Protein AF-A0A3L6SZS3-F1 (afdb_monomer_lite)

Sequence (72 aa):
MLWTEGRDHDGGFREVRVLRDTSKTLNTLNGHLYDGTVIGIYSSEPWAENAVWRMAPVEYMQTPAGDNDGIV

Secondary structure (DSSP, 8-state):
--EEE----GGG-EEEEETTEEEEEEEEGGG--STTPPEEEEE--TT-GGGEE---------PPPP------

Foldseek 3Di:
DDWDWADADPPRKTFTADPVDRQKTFFQPPLDDDPPTDIDIDGDDGPRPRGIDHDDDCPPPPPPPPPPDDDD

Structure (mmCIF, N/CA/C/O backbone):
data_AF-A0A3L6SZS3-F1
#
_entry.id   AF-A0A3L6SZS3-F1
#
loop_
_atom_site.group_PDB
_atom_site.id
_atom_site.type_symbol
_atom_site.label_atom_id
_atom_site.label_alt_id
_atom_site.label_comp_id
_atom_site.label_asym_id
_atom_site.label_entity_id
_atom_site.label_seq_id
_atom_site.pdbx_PDB_ins_code
_atom_site.Cartn_x
_atom_site.Cartn_y
_atom_site.Cartn_z
_atom_site.occupancy
_atom_site.B_iso_or_equiv
_atom_site.auth_seq_id
_atom_site.auth_comp_id
_atom_site.auth_asym_id
_atom_site.auth_atom_id
_atom_site.pdbx_PDB_model_num
ATOM 1 N N . MET A 1 1 ? -3.303 -10.984 11.143 1.00 76.56 1 MET A N 1
ATOM 2 C CA . MET A 1 1 ? -3.695 -9.596 10.816 1.00 76.56 1 MET A CA 1
ATOM 3 C C . MET A 1 1 ? -4.530 -9.657 9.557 1.00 76.56 1 MET A C 1
AT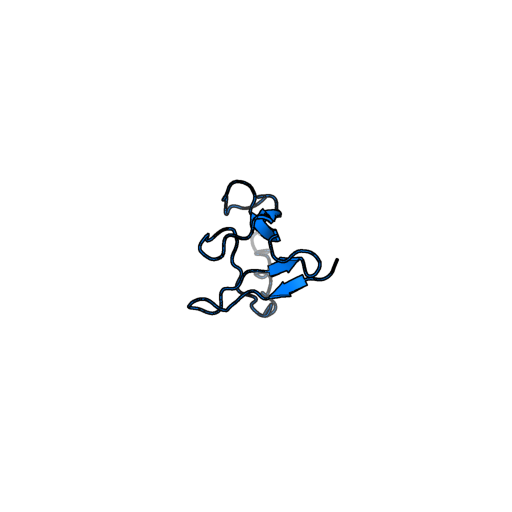OM 5 O O . MET A 1 1 ? -4.093 -10.311 8.621 1.00 76.56 1 MET A O 1
ATOM 9 N N . LEU A 1 2 ? -5.736 -9.092 9.576 1.00 96.25 2 LEU A N 1
ATOM 10 C CA . LEU A 1 2 ? -6.618 -9.075 8.409 1.00 96.25 2 LEU A CA 1
ATOM 11 C C . LEU A 1 2 ? -6.487 -7.736 7.688 1.00 96.25 2 LEU A C 1
ATOM 13 O O . LEU A 1 2 ? -6.273 -6.705 8.333 1.00 96.25 2 LEU A O 1
ATOM 17 N N . TRP A 1 3 ? -6.637 -7.777 6.371 1.00 96.94 3 TRP A N 1
ATOM 18 C CA . TRP A 1 3 ? -6.524 -6.630 5.483 1.00 96.94 3 TRP A CA 1
ATOM 19 C C . TRP A 1 3 ? -7.807 -6.482 4.674 1.00 96.94 3 TRP A C 1
ATOM 21 O O . TRP A 1 3 ? -8.526 -7.456 4.461 1.00 96.94 3 TRP A O 1
ATOM 31 N N . THR A 1 4 ? -8.087 -5.262 4.245 1.00 96.38 4 THR A N 1
ATOM 32 C CA . THR A 1 4 ? -9.165 -4.936 3.316 1.00 96.38 4 THR A CA 1
ATOM 33 C C . THR A 1 4 ? -8.637 -4.001 2.248 1.00 96.38 4 THR A C 1
ATOM 35 O O . THR A 1 4 ? -7.653 -3.290 2.450 1.00 96.38 4 THR A O 1
ATOM 38 N N . GLU A 1 5 ? -9.313 -3.976 1.117 1.00 95.81 5 GLU A N 1
ATOM 39 C CA . GLU A 1 5 ? -8.989 -3.066 0.031 1.00 95.81 5 GLU A CA 1
ATOM 40 C C . GLU A 1 5 ? -9.613 -1.687 0.273 1.00 95.81 5 GLU A C 1
ATOM 42 O O . GLU A 1 5 ? -10.717 -1.566 0.817 1.00 95.81 5 GLU A O 1
ATOM 47 N N . GLY A 1 6 ? -8.869 -0.641 -0.088 1.00 93.25 6 GLY A N 1
ATOM 48 C CA . GLY A 1 6 ? -9.384 0.718 -0.218 1.00 93.25 6 GLY A CA 1
ATOM 49 C C . GLY A 1 6 ? -10.247 0.889 -1.472 1.00 93.25 6 GLY A C 1
ATOM 50 O O . GLY A 1 6 ? -10.483 -0.053 -2.224 1.00 93.25 6 GLY A O 1
A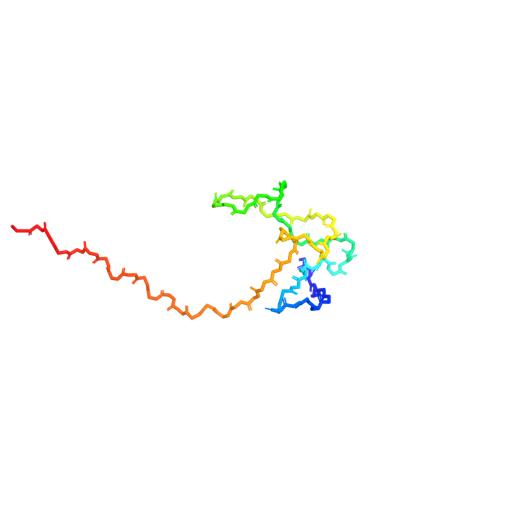TOM 51 N N . ARG A 1 7 ? -10.718 2.118 -1.711 1.00 91.12 7 ARG A N 1
ATOM 52 C CA . ARG A 1 7 ? -11.391 2.459 -2.972 1.00 91.12 7 ARG A CA 1
ATOM 53 C C . ARG A 1 7 ? -10.392 2.330 -4.129 1.00 91.12 7 ARG A C 1
ATOM 55 O O . ARG A 1 7 ? -9.236 2.717 -3.978 1.00 91.12 7 ARG A O 1
ATOM 62 N N . ASP A 1 8 ? -10.865 1.839 -5.270 1.00 89.44 8 ASP A N 1
ATOM 63 C CA . ASP A 1 8 ? -10.084 1.827 -6.505 1.00 89.44 8 ASP A CA 1
ATOM 64 C C . ASP A 1 8 ? -9.779 3.250 -6.994 1.00 89.44 8 ASP A C 1
ATOM 66 O O . ASP A 1 8 ? -10.658 4.116 -7.060 1.00 89.44 8 ASP A O 1
ATOM 70 N N . HIS A 1 9 ? -8.522 3.453 -7.369 1.00 84.56 9 HIS A N 1
ATOM 71 C CA . HIS A 1 9 ? -8.028 4.590 -8.130 1.00 84.56 9 HIS A CA 1
ATOM 72 C C . HIS A 1 9 ? -7.768 4.172 -9.586 1.00 84.56 9 HIS A C 1
ATOM 74 O O . HIS A 1 9 ? -7.833 2.989 -9.944 1.00 84.56 9 HIS A O 1
ATOM 80 N N . ASP A 1 10 ? -7.461 5.152 -10.436 1.00 84.38 10 ASP A N 1
ATOM 81 C CA . ASP A 1 10 ? -7.152 4.920 -11.846 1.00 84.38 10 ASP A CA 1
ATOM 82 C C . ASP A 1 10 ? -6.061 3.851 -12.019 1.00 84.38 10 ASP A C 1
ATOM 84 O O . ASP A 1 10 ? -5.085 3.785 -11.271 1.00 84.38 10 ASP A O 1
ATOM 88 N N . GLY A 1 11 ? -6.238 2.970 -13.006 1.00 86.31 11 GLY A N 1
ATOM 89 C CA . GLY A 1 11 ? -5.267 1.911 -13.306 1.00 86.31 11 GLY A CA 1
ATOM 90 C C . GLY A 1 11 ? -5.265 0.719 -12.339 1.00 86.31 11 GLY A C 1
ATOM 91 O O . GLY A 1 11 ? -4.371 -0.125 -12.436 1.00 86.31 11 GLY A O 1
ATOM 92 N N . GLY A 1 12 ? -6.255 0.617 -11.441 1.00 90.81 12 GLY A N 1
ATOM 93 C CA . GLY A 1 12 ? -6.444 -0.529 -10.541 1.00 90.81 12 GLY A CA 1
ATOM 94 C C . GLY A 1 12 ? -5.621 -0.472 -9.251 1.00 90.81 12 GLY A C 1
ATOM 95 O O . GLY A 1 12 ? -5.527 -1.478 -8.542 1.00 90.81 12 GLY A O 1
ATOM 96 N N . PHE A 1 13 ? -5.026 0.685 -8.956 1.00 94.19 13 PHE A N 1
ATOM 97 C CA . PHE A 1 13 ? -4.319 0.943 -7.708 1.00 94.19 13 PHE A CA 1
ATOM 98 C C . PHE A 1 13 ? -5.303 1.143 -6.556 1.00 94.19 13 PHE A C 1
ATOM 100 O O . PHE A 1 13 ? -6.299 1.849 -6.690 1.00 94.19 13 PHE A O 1
ATOM 107 N N . ARG A 1 14 ? -5.006 0.534 -5.409 1.00 96.38 14 ARG A N 1
ATOM 108 C CA . ARG A 1 14 ? -5.812 0.645 -4.189 1.00 96.38 14 ARG A CA 1
ATOM 109 C C . ARG A 1 14 ? -4.920 0.603 -2.957 1.00 96.38 14 ARG A C 1
ATOM 111 O O . ARG A 1 14 ? -3.863 -0.025 -2.966 1.00 96.38 14 ARG A O 1
ATOM 118 N N . GLU A 1 15 ? -5.345 1.235 -1.873 1.00 97.12 15 GLU A N 1
ATOM 119 C CA . GLU A 1 15 ? -4.715 1.000 -0.572 1.00 97.12 15 GLU A CA 1
ATOM 120 C C . GLU A 1 15 ? -4.982 -0.433 -0.084 1.00 97.12 15 GLU A C 1
ATOM 122 O O . GLU A 1 15 ? -6.044 -1.004 -0.345 1.00 97.12 15 GLU A O 1
ATOM 127 N N . VAL A 1 16 ? -4.050 -0.985 0.698 1.00 97.50 16 VAL A N 1
ATOM 128 C CA . VAL A 1 16 ? -4.237 -2.243 1.438 1.00 97.50 16 VAL A CA 1
AT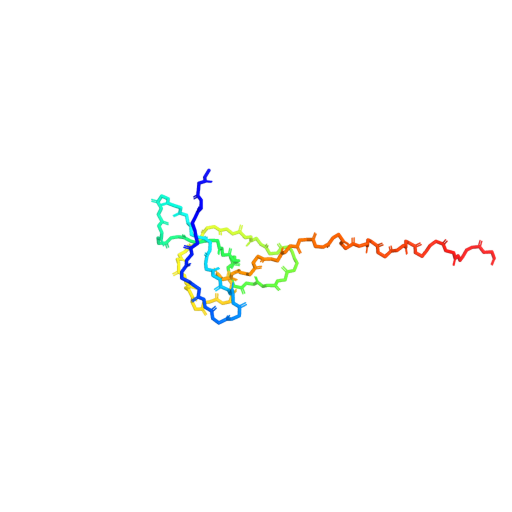OM 129 C C . VAL A 1 16 ? -4.336 -1.894 2.920 1.00 97.50 16 VAL A C 1
ATOM 131 O O . VAL A 1 16 ? -3.333 -1.722 3.613 1.00 97.50 16 VAL A O 1
ATOM 134 N N . ARG A 1 17 ? -5.565 -1.732 3.410 1.00 97.75 17 ARG A N 1
ATOM 135 C CA . ARG A 1 17 ? -5.868 -1.191 4.738 1.00 97.75 17 ARG A CA 1
ATOM 136 C C . ARG A 1 17 ? -5.941 -2.274 5.800 1.00 97.75 17 ARG A C 1
ATOM 138 O O . ARG A 1 17 ? -6.384 -3.394 5.548 1.00 97.75 17 ARG A O 1
ATOM 145 N N . VAL A 1 18 ? -5.553 -1.932 7.022 1.00 97.81 18 VAL A N 1
ATOM 146 C CA . VAL A 1 18 ? -5.688 -2.829 8.173 1.00 97.81 18 VAL A CA 1
ATOM 147 C C . VAL A 1 18 ? -7.173 -2.950 8.528 1.00 97.81 18 VAL A C 1
ATOM 149 O O . VAL A 1 18 ? -7.818 -1.959 8.846 1.00 97.81 18 VAL A O 1
ATOM 152 N N . LEU A 1 19 ? -7.737 -4.164 8.527 1.00 97.38 19 LEU A N 1
ATOM 153 C CA . LEU A 1 19 ? -9.188 -4.349 8.706 1.00 97.38 19 LEU A CA 1
ATOM 154 C C . LEU A 1 19 ? -9.694 -3.829 10.062 1.00 97.38 19 LEU A C 1
ATOM 156 O O . LEU A 1 19 ? -10.786 -3.279 10.154 1.00 97.38 19 LEU A O 1
ATOM 160 N N . ARG A 1 20 ? -8.890 -3.993 11.120 1.00 96.56 20 ARG A N 1
ATOM 161 C CA . ARG A 1 20 ? -9.233 -3.517 12.472 1.00 96.56 20 ARG A CA 1
ATOM 162 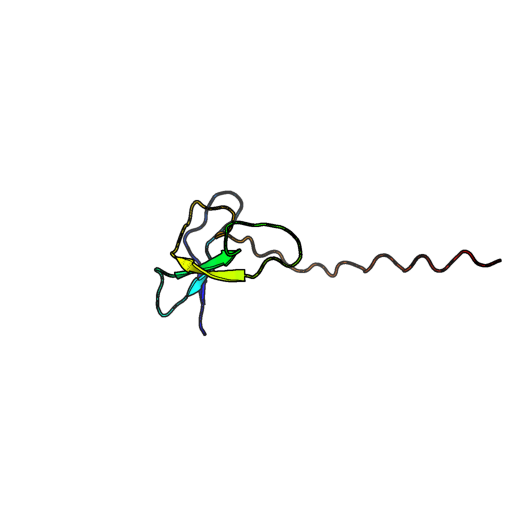C C . ARG A 1 20 ? -9.116 -1.997 12.650 1.00 96.56 20 ARG A C 1
ATOM 164 O O . ARG A 1 20 ? -9.583 -1.490 13.661 1.00 96.56 20 ARG A O 1
ATOM 171 N N . ASP A 1 21 ? -8.445 -1.306 11.730 1.00 97.38 21 ASP A N 1
ATOM 172 C CA . ASP A 1 21 ? -8.237 0.143 11.760 1.00 97.38 21 ASP A CA 1
ATOM 173 C C . ASP A 1 21 ? -7.955 0.649 10.340 1.00 97.38 21 ASP A C 1
ATOM 175 O O . ASP A 1 21 ? -6.814 0.678 9.873 1.00 97.38 21 ASP A O 1
ATOM 179 N N . THR A 1 22 ? -9.013 1.069 9.649 1.00 96.94 22 THR A N 1
ATOM 180 C CA . THR A 1 22 ? -8.923 1.538 8.262 1.00 96.94 22 THR A CA 1
ATOM 181 C C . THR A 1 22 ? -8.285 2.920 8.123 1.00 96.94 22 THR A C 1
ATOM 183 O O . THR A 1 22 ? -8.149 3.397 7.000 1.00 96.94 22 THR A O 1
ATOM 186 N N . SER A 1 23 ? -7.887 3.571 9.225 1.00 97.12 23 SER A N 1
ATOM 187 C CA . SER A 1 23 ? -7.023 4.758 9.174 1.00 97.12 23 SER A CA 1
ATOM 188 C C . SER A 1 23 ? -5.559 4.400 8.905 1.00 97.12 23 SER A C 1
ATOM 190 O O . SER A 1 23 ? -4.726 5.295 8.751 1.00 97.12 23 SER A O 1
ATOM 192 N N . LYS A 1 24 ? -5.240 3.099 8.846 1.00 97.88 24 LYS A N 1
ATOM 193 C CA . LYS A 1 24 ? -3.903 2.565 8.615 1.00 97.88 24 LYS A CA 1
ATOM 194 C C . LYS A 1 24 ? -3.834 1.695 7.359 1.00 97.88 24 LYS A C 1
ATOM 196 O O . LYS A 1 24 ? -4.733 0.894 7.099 1.00 97.88 24 LYS A O 1
ATOM 201 N N . THR A 1 25 ? -2.744 1.821 6.607 1.00 97.56 25 THR A N 1
ATOM 202 C CA . THR A 1 25 ? -2.515 1.141 5.322 1.00 97.56 25 THR A CA 1
ATOM 203 C C . THR A 1 25 ? -1.097 0.584 5.209 1.00 97.56 25 THR A C 1
ATOM 205 O O . THR A 1 25 ? -0.198 1.004 5.942 1.00 97.56 25 THR A O 1
ATOM 208 N N . LEU A 1 26 ? -0.907 -0.362 4.292 1.00 97.12 26 LEU A N 1
ATOM 209 C CA . LEU A 1 26 ? 0.398 -0.801 3.815 1.00 97.12 26 LEU A CA 1
ATOM 210 C C . LEU A 1 26 ? 1.084 0.349 3.065 1.00 97.12 26 LEU A C 1
ATOM 212 O O . LEU A 1 26 ? 0.514 0.897 2.122 1.00 97.12 26 LEU A O 1
ATOM 216 N N . ASN A 1 27 ? 2.292 0.712 3.481 1.00 96.56 27 ASN A N 1
ATOM 217 C CA . ASN A 1 27 ? 2.982 1.906 3.000 1.00 96.56 27 ASN A CA 1
ATOM 218 C C . ASN A 1 27 ? 4.501 1.671 2.938 1.00 96.56 27 ASN A C 1
ATOM 220 O O . ASN A 1 27 ? 5.048 1.002 3.823 1.00 96.56 27 ASN A O 1
ATOM 224 N N . THR A 1 28 ? 5.192 2.214 1.932 1.00 95.81 28 THR A N 1
ATOM 225 C CA . THR A 1 28 ? 6.661 2.279 1.948 1.00 95.81 28 THR A CA 1
ATOM 226 C C . THR A 1 28 ? 7.122 3.427 2.841 1.00 95.81 28 THR A C 1
ATOM 228 O O . THR A 1 28 ? 6.900 4.609 2.568 1.00 95.81 28 THR A O 1
ATOM 231 N N . LEU A 1 29 ? 7.746 3.080 3.969 1.00 87.44 29 LEU A N 1
ATOM 232 C CA . LEU A 1 29 ? 8.081 4.067 4.992 1.00 87.44 29 LEU A CA 1
ATOM 233 C C . LEU A 1 29 ? 9.068 5.101 4.433 1.00 87.44 29 LEU A C 1
ATOM 235 O O . LEU A 1 29 ? 10.020 4.753 3.735 1.00 87.44 29 LEU A O 1
ATOM 239 N N . ASN A 1 30 ? 8.840 6.375 4.762 1.00 86.19 30 ASN A N 1
ATOM 240 C CA . ASN A 1 30 ? 9.555 7.538 4.218 1.00 86.19 30 ASN A CA 1
ATOM 241 C C . ASN A 1 30 ? 9.343 7.793 2.711 1.00 86.19 30 ASN A C 1
ATOM 243 O O . ASN A 1 30 ? 10.058 8.606 2.134 1.00 86.19 30 ASN A O 1
ATOM 247 N N . GLY A 1 31 ? 8.367 7.137 2.073 1.00 87.75 31 GLY A N 1
ATOM 248 C CA . GLY A 1 31 ? 7.988 7.409 0.681 1.00 87.75 31 GLY A CA 1
ATOM 249 C C . GLY A 1 31 ? 8.984 6.904 -0.363 1.00 87.75 31 GLY A C 1
ATOM 250 O O . GLY A 1 31 ? 8.909 7.276 -1.529 1.00 87.75 31 GLY A O 1
ATOM 251 N N . HIS A 1 32 ? 9.941 6.075 0.044 1.00 89.88 32 HIS A N 1
ATOM 252 C CA . HIS A 1 32 ? 10.968 5.551 -0.843 1.00 89.88 32 HIS A CA 1
ATOM 253 C C . HIS A 1 32 ? 10.460 4.334 -1.633 1.00 89.88 32 HIS A C 1
ATOM 255 O O . HIS A 1 32 ? 9.726 3.499 -1.110 1.00 89.88 32 HIS A O 1
ATOM 261 N N . LEU A 1 33 ? 10.845 4.231 -2.906 1.00 88.44 33 LEU A N 1
ATOM 262 C CA . LEU A 1 33 ? 10.426 3.164 -3.826 1.00 88.44 33 LEU A CA 1
ATOM 263 C C . LEU A 1 33 ? 11.645 2.553 -4.529 1.00 88.44 33 LEU A C 1
ATOM 265 O O . LEU A 1 33 ? 11.748 2.549 -5.752 1.00 88.44 33 LEU A O 1
ATOM 269 N N . TYR A 1 34 ? 12.604 2.082 -3.739 1.00 90.25 34 TYR A N 1
ATOM 270 C CA . TYR A 1 34 ? 13.792 1.382 -4.228 1.00 90.25 34 TYR A CA 1
ATOM 271 C C . TYR A 1 34 ? 14.014 0.078 -3.458 1.00 90.25 34 TYR A C 1
ATOM 273 O O . TYR A 1 34 ? 13.508 -0.098 -2.342 1.00 90.25 34 TYR A O 1
ATOM 281 N N . ASP A 1 35 ? 14.790 -0.830 -4.046 1.00 93.12 35 ASP A N 1
ATOM 282 C CA . ASP A 1 35 ? 15.068 -2.150 -3.481 1.00 93.12 35 ASP A CA 1
ATOM 283 C C . ASP A 1 35 ? 15.612 -2.068 -2.049 1.00 93.12 35 ASP A C 1
ATOM 285 O O . ASP A 1 35 ? 16.485 -1.264 -1.722 1.00 93.12 35 ASP A O 1
ATOM 289 N N . GLY A 1 36 ? 15.066 -2.912 -1.172 1.00 92.50 36 GLY A N 1
ATOM 290 C CA . GLY A 1 36 ? 15.402 -2.924 0.253 1.00 92.50 36 GLY A CA 1
ATOM 291 C C . GLY A 1 36 ? 14.646 -1.899 1.106 1.00 92.50 36 GLY A C 1
ATOM 292 O O . GLY A 1 36 ? 14.856 -1.863 2.319 1.00 92.50 36 GLY A O 1
ATOM 293 N N . THR A 1 37 ? 13.745 -1.097 0.526 1.00 93.94 37 THR A N 1
ATOM 294 C CA . THR A 1 37 ? 12.872 -0.217 1.317 1.00 93.94 37 THR A CA 1
ATOM 295 C C . THR A 1 37 ? 11.933 -1.027 2.210 1.00 93.94 37 THR A C 1
ATOM 297 O O . THR A 1 37 ? 11.276 -1.972 1.774 1.00 93.94 37 THR A O 1
ATOM 300 N N . VAL A 1 38 ? 11.839 -0.624 3.477 1.00 94.50 38 VAL A N 1
ATOM 301 C CA . VAL A 1 38 ? 10.926 -1.234 4.445 1.00 94.50 38 VAL A CA 1
ATOM 302 C C . VAL A 1 38 ? 9.481 -0.847 4.129 1.00 94.50 38 VAL A C 1
ATOM 304 O O . VAL A 1 38 ? 9.130 0.333 4.073 1.00 94.50 38 VAL A O 1
ATOM 307 N N . ILE A 1 39 ? 8.628 -1.863 4.005 1.00 95.56 39 ILE A N 1
ATOM 308 C CA . ILE A 1 39 ? 7.175 -1.711 3.939 1.00 95.56 39 ILE A CA 1
ATOM 309 C C . ILE A 1 39 ? 6.609 -1.899 5.346 1.00 95.56 39 ILE A C 1
ATOM 311 O O . ILE A 1 39 ? 6.957 -2.850 6.049 1.00 95.56 39 ILE A O 1
ATOM 315 N N . GLY A 1 40 ? 5.736 -0.991 5.766 1.00 95.56 40 GLY A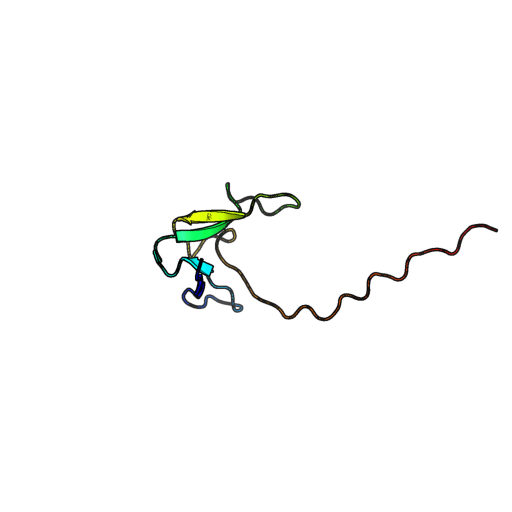 N 1
ATOM 316 C CA . GLY A 1 40 ? 5.139 -0.999 7.093 1.00 95.56 40 GLY A CA 1
ATOM 317 C C . GLY A 1 40 ? 3.667 -0.618 7.084 1.00 95.56 40 GLY A C 1
ATOM 318 O O . GLY A 1 40 ? 3.040 -0.461 6.039 1.00 95.56 40 GLY A O 1
ATOM 319 N N . ILE A 1 41 ? 3.121 -0.473 8.291 1.00 96.69 41 ILE A N 1
ATOM 320 C CA . ILE A 1 41 ? 1.800 0.108 8.502 1.00 96.69 41 ILE A CA 1
ATOM 321 C C . ILE A 1 41 ? 1.981 1.586 8.823 1.00 96.69 41 ILE A C 1
ATOM 323 O O . ILE A 1 41 ? 2.642 1.930 9.803 1.00 96.69 41 ILE A O 1
ATOM 327 N N . TYR A 1 42 ? 1.345 2.446 8.039 1.00 96.38 42 TYR A N 1
ATOM 328 C CA . TYR A 1 42 ? 1.332 3.885 8.272 1.00 96.38 42 TYR A CA 1
ATOM 329 C C . TYR A 1 42 ? -0.080 4.451 8.125 1.00 96.38 42 TYR A C 1
ATOM 331 O O . TYR A 1 42 ? -1.032 3.699 7.925 1.00 96.38 42 TYR A O 1
ATOM 339 N N . SER A 1 43 ? -0.244 5.758 8.316 1.00 96.81 43 SER A N 1
ATOM 340 C CA . SER A 1 43 ? -1.525 6.433 8.095 1.00 96.81 43 SER A CA 1
ATOM 341 C C . SER A 1 43 ? -2.008 6.249 6.653 1.00 96.81 43 SER A C 1
ATOM 343 O O . SER A 1 43 ? -1.201 6.167 5.733 1.00 96.81 43 SER A O 1
ATOM 345 N N . SER A 1 44 ? -3.326 6.148 6.478 1.00 96.12 44 SER A N 1
ATOM 346 C CA . SER A 1 44 ? -3.964 6.071 5.164 1.00 96.12 44 SER A CA 1
ATOM 347 C C . SER A 1 44 ? -3.714 7.356 4.377 1.00 96.12 44 SER A C 1
ATOM 349 O O . SER A 1 44 ? -3.969 8.459 4.863 1.00 96.12 44 SER A O 1
ATOM 351 N N . GLU A 1 45 ? -3.214 7.185 3.161 1.00 94.25 45 GLU A N 1
ATOM 352 C CA . GLU A 1 45 ? -2.764 8.235 2.252 1.00 94.25 45 GLU A CA 1
ATOM 353 C C . GLU A 1 45 ? -3.152 7.822 0.818 1.00 94.25 45 GLU A C 1
ATOM 355 O O . GLU A 1 45 ? -2.285 7.520 0.005 1.00 94.25 45 GLU A O 1
ATOM 360 N N . PRO A 1 46 ? -4.454 7.783 0.467 1.00 92.94 46 PRO A N 1
ATOM 361 C CA . PRO A 1 46 ? -4.941 7.178 -0.785 1.00 92.94 46 PRO A CA 1
ATOM 362 C C . PRO A 1 46 ? -4.455 7.863 -2.076 1.00 92.94 46 PRO A C 1
ATOM 364 O O . PRO A 1 46 ? -4.703 7.378 -3.172 1.00 92.94 46 PRO A O 1
ATOM 367 N N . TRP A 1 47 ? -3.772 8.998 -1.960 1.00 91.31 47 TRP A N 1
ATOM 368 C CA . TRP A 1 47 ? -3.210 9.767 -3.074 1.00 91.31 47 TRP A CA 1
ATOM 369 C C . TRP A 1 47 ? -1.694 9.594 -3.203 1.00 91.31 47 TRP A C 1
ATOM 371 O O . TRP A 1 47 ? -1.104 10.131 -4.136 1.00 91.31 47 TRP A O 1
ATOM 381 N N . ALA A 1 48 ? -1.056 8.925 -2.241 1.00 93.31 48 ALA A N 1
ATOM 382 C CA . ALA A 1 48 ? 0.388 8.812 -2.170 1.00 93.31 48 ALA A CA 1
ATOM 383 C C . ALA A 1 48 ? 0.845 7.528 -2.871 1.00 93.31 48 ALA A C 1
ATOM 385 O O . ALA A 1 48 ? 0.367 6.435 -2.563 1.00 93.31 48 ALA A O 1
ATOM 386 N N . GLU A 1 49 ? 1.783 7.655 -3.810 1.00 93.25 49 GLU A N 1
ATOM 387 C CA . GLU A 1 49 ? 2.294 6.532 -4.610 1.00 93.25 49 GLU A CA 1
ATOM 388 C C . GLU A 1 49 ? 2.875 5.409 -3.737 1.00 93.25 49 GLU A C 1
ATOM 390 O O . GLU A 1 49 ? 2.747 4.233 -4.061 1.00 93.25 49 GLU A O 1
ATOM 395 N N . ASN A 1 50 ? 3.441 5.758 -2.580 1.00 95.50 50 ASN A N 1
ATOM 396 C CA . ASN A 1 50 ? 3.970 4.822 -1.589 1.00 95.50 50 ASN A CA 1
ATOM 397 C C . ASN A 1 50 ? 2.904 4.083 -0.763 1.00 95.50 50 ASN A C 1
ATOM 399 O O . ASN A 1 50 ? 3.263 3.221 0.039 1.00 95.50 50 ASN A O 1
ATOM 403 N N . ALA A 1 51 ? 1.620 4.416 -0.906 1.00 96.12 51 ALA A N 1
ATOM 404 C CA . ALA A 1 51 ? 0.521 3.852 -0.119 1.00 96.12 51 ALA A CA 1
ATOM 405 C C . ALA A 1 51 ? -0.486 3.040 -0.953 1.00 96.12 51 ALA A C 1
ATOM 407 O O . ALA A 1 51 ? -1.354 2.369 -0.384 1.00 96.12 51 ALA A O 1
ATOM 408 N N . VAL A 1 52 ? -0.383 3.086 -2.284 1.00 95.56 52 VAL A N 1
ATOM 409 C CA . VAL A 1 52 ? -1.308 2.420 -3.207 1.00 95.56 52 VAL A CA 1
ATOM 410 C C . VAL A 1 52 ? -0.615 1.315 -3.994 1.00 95.56 52 VAL A C 1
ATOM 412 O O . VAL A 1 52 ? 0.521 1.439 -4.437 1.00 95.56 52 VAL A O 1
ATOM 415 N N . TRP A 1 53 ? -1.327 0.209 -4.182 1.00 94.69 53 TRP A N 1
ATOM 416 C CA . TRP A 1 53 ? -0.774 -1.028 -4.714 1.00 94.69 53 TRP A CA 1
ATOM 417 C C . TRP A 1 53 ? -1.674 -1.572 -5.812 1.00 94.69 53 TRP A C 1
ATOM 419 O O . TRP A 1 53 ? -2.902 -1.537 -5.707 1.00 94.69 53 TRP A O 1
ATOM 429 N N . ARG A 1 54 ? -1.057 -2.118 -6.859 1.00 92.62 54 ARG A N 1
ATOM 430 C CA . ARG A 1 54 ? -1.745 -2.910 -7.876 1.00 92.62 54 ARG A CA 1
ATOM 431 C C . ARG A 1 54 ? -1.303 -4.357 -7.737 1.00 92.62 54 ARG A C 1
ATOM 433 O O . ARG A 1 54 ? -0.126 -4.666 -7.905 1.00 92.62 54 ARG A O 1
ATOM 440 N N . MET A 1 55 ? -2.246 -5.241 -7.438 1.00 89.31 55 MET A N 1
ATOM 441 C CA . MET A 1 55 ? -1.982 -6.674 -7.361 1.00 89.31 55 MET A CA 1
ATOM 442 C C . MET A 1 55 ? -2.040 -7.249 -8.774 1.00 89.31 55 MET A C 1
ATOM 444 O O . MET A 1 55 ? -3.079 -7.191 -9.428 1.00 89.31 55 MET A O 1
ATOM 448 N N . ALA A 1 56 ? -0.914 -7.764 -9.255 1.00 86.00 56 ALA A N 1
ATOM 449 C CA . ALA A 1 56 ? -0.833 -8.472 -10.523 1.00 86.00 56 ALA A CA 1
ATOM 450 C C . ALA A 1 56 ? -0.594 -9.963 -10.251 1.00 86.00 56 ALA A C 1
ATOM 452 O O . ALA A 1 56 ? 0.098 -10.296 -9.282 1.00 86.00 56 ALA A O 1
ATOM 453 N N . PRO A 1 57 ? -1.147 -10.868 -11.075 1.00 86.94 57 PRO A N 1
ATOM 454 C CA . PRO A 1 57 ? -0.769 -12.267 -11.003 1.00 86.94 57 PRO A CA 1
ATOM 455 C C . PRO A 1 57 ? 0.734 -12.388 -11.248 1.00 86.94 57 PRO A C 1
ATOM 457 O O . PRO A 1 57 ? 1.290 -11.740 -12.136 1.00 86.94 57 PRO A O 1
ATOM 460 N N . VAL A 1 58 ? 1.386 -13.243 -10.468 1.00 82.00 58 VAL A N 1
ATOM 461 C CA . VAL A 1 58 ? 2.732 -13.699 -10.799 1.00 82.00 58 VAL A CA 1
ATOM 462 C C . VAL A 1 58 ? 2.560 -14.678 -11.955 1.00 82.00 58 VAL A C 1
ATOM 464 O O . VA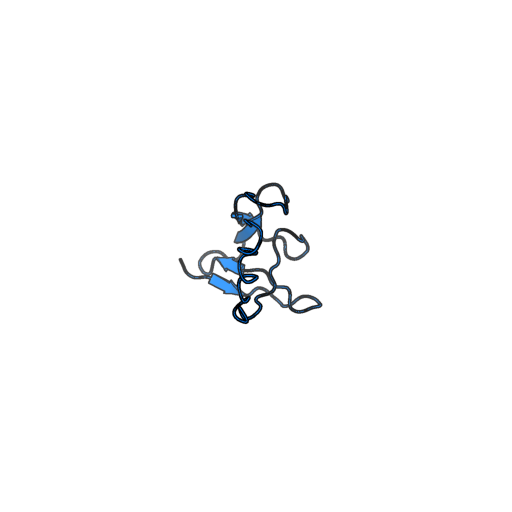L A 1 58 ? 2.404 -15.879 -11.745 1.00 82.00 58 VAL A O 1
ATOM 467 N N . GLU A 1 59 ? 2.520 -14.181 -13.191 1.00 73.88 59 GLU A N 1
ATOM 468 C CA . GLU A 1 59 ? 2.937 -15.026 -14.307 1.00 73.88 59 GLU A CA 1
ATOM 469 C C . GLU A 1 59 ? 4.349 -15.468 -13.945 1.00 73.88 59 GLU A C 1
ATOM 471 O O . GLU A 1 59 ? 5.177 -14.608 -13.644 1.00 73.88 59 GLU A O 1
ATOM 476 N N . TYR A 1 60 ? 4.591 -16.779 -13.829 1.00 53.66 60 TYR A N 1
ATOM 477 C CA . TYR A 1 60 ? 5.910 -17.321 -13.511 1.00 53.66 60 TYR A CA 1
ATOM 478 C C . TYR A 1 60 ? 6.931 -16.609 -14.397 1.00 53.66 60 TYR A C 1
ATOM 480 O O . TYR A 1 60 ? 7.043 -16.922 -15.582 1.00 53.66 60 TYR A O 1
ATOM 488 N N . MET A 1 61 ? 7.647 -15.631 -13.835 1.00 50.56 61 MET A N 1
ATOM 489 C CA . MET A 1 61 ? 8.819 -15.077 -14.476 1.00 50.56 61 MET A CA 1
ATOM 490 C C . MET A 1 61 ? 9.729 -16.284 -14.626 1.00 50.56 61 MET A C 1
ATOM 492 O O . MET A 1 61 ? 10.257 -16.785 -13.631 1.00 50.56 61 MET A O 1
ATOM 496 N N . GLN A 1 62 ? 9.838 -16.814 -15.847 1.00 43.50 62 GLN A N 1
ATOM 497 C CA . GLN A 1 62 ? 10.958 -17.668 -16.187 1.00 43.50 62 GLN A CA 1
ATOM 498 C C . GLN A 1 62 ? 12.175 -16.880 -15.734 1.00 43.50 62 GLN A C 1
ATOM 500 O O . GLN A 1 62 ? 12.431 -15.781 -16.226 1.00 43.50 62 GLN A O 1
ATOM 505 N N . THR A 1 63 ? 12.868 -17.399 -14.726 1.00 51.72 63 THR A N 1
ATOM 506 C CA . THR A 1 63 ? 14.223 -16.959 -14.435 1.00 51.72 63 THR A CA 1
ATOM 507 C C . THR A 1 63 ? 14.938 -16.977 -15.785 1.00 51.72 63 THR A C 1
ATOM 509 O O . THR A 1 63 ? 14.828 -18.006 -16.463 1.00 51.72 63 THR A O 1
ATOM 512 N N . PRO A 1 64 ? 15.580 -15.881 -16.239 1.00 48.62 64 PRO A N 1
ATOM 513 C CA . PRO A 1 64 ? 16.408 -15.953 -17.432 1.00 48.62 64 PRO A CA 1
ATOM 514 C C . PRO A 1 64 ? 17.302 -17.173 -17.254 1.00 48.62 64 PRO A C 1
ATOM 516 O O . PRO A 1 64 ? 17.923 -17.314 -16.194 1.00 48.62 64 PRO A O 1
ATOM 519 N N . ALA A 1 65 ? 17.241 -18.110 -18.205 1.00 51.66 65 ALA A N 1
ATOM 520 C CA . ALA A 1 65 ? 18.109 -19.274 -18.191 1.00 51.66 65 ALA A CA 1
ATOM 521 C C . ALA A 1 65 ? 19.517 -18.744 -17.934 1.00 51.66 65 ALA A C 1
ATOM 523 O O . ALA A 1 65 ? 19.949 -17.824 -18.624 1.00 51.66 65 ALA A O 1
ATOM 524 N N . GLY A 1 66 ? 20.155 -19.218 -16.862 1.00 49.19 66 GLY A N 1
ATOM 525 C CA . GLY A 1 66 ? 21.488 -18.758 -16.518 1.00 49.19 66 GLY A CA 1
ATOM 526 C C . GLY A 1 66 ? 22.366 -18.883 -17.754 1.00 49.19 66 GLY A C 1
ATOM 527 O O . GLY A 1 66 ? 22.440 -19.970 -18.328 1.00 49.19 66 GLY A O 1
ATOM 528 N N . ASP A 1 67 ? 22.989 -17.774 -18.150 1.00 49.91 67 ASP A N 1
ATOM 529 C CA . ASP A 1 67 ? 24.075 -17.744 -19.122 1.00 49.91 67 ASP A CA 1
ATOM 530 C C . ASP A 1 67 ? 25.259 -18.524 -18.530 1.00 49.91 67 ASP A C 1
ATOM 532 O O . ASP A 1 67 ? 26.229 -17.971 -18.017 1.00 49.91 67 ASP A O 1
ATOM 536 N N . ASN A 1 68 ? 25.141 -19.847 -18.551 1.00 55.19 68 ASN A N 1
ATOM 537 C CA . ASN A 1 68 ? 26.227 -20.791 -18.407 1.00 55.19 68 ASN A CA 1
ATOM 538 C C . ASN A 1 68 ? 26.511 -21.329 -19.804 1.00 55.19 68 ASN A C 1
ATOM 540 O O . ASN A 1 68 ? 26.118 -22.446 -20.103 1.00 55.19 68 ASN A O 1
ATOM 544 N N . ASP A 1 69 ? 27.158 -20.528 -20.647 1.00 50.50 69 ASP A N 1
ATOM 545 C CA . ASP A 1 69 ? 27.937 -21.037 -21.776 1.00 50.50 69 ASP A CA 1
ATOM 546 C C . ASP A 1 69 ? 29.015 -20.010 -22.137 1.00 50.50 69 ASP A C 1
ATOM 548 O O . ASP A 1 69 ? 28.776 -19.007 -22.807 1.00 50.50 69 ASP A O 1
ATOM 552 N N . GLY A 1 70 ? 30.224 -20.253 -21.629 1.00 44.88 70 GLY A N 1
ATOM 553 C CA . GLY A 1 70 ? 31.377 -19.394 -21.886 1.00 44.88 70 GLY A CA 1
ATOM 554 C C . GLY A 1 70 ? 32.678 -19.796 -21.193 1.00 44.88 70 GLY A C 1
ATOM 555 O O . GLY A 1 70 ? 33.489 -18.922 -20.904 1.00 44.88 70 GLY A O 1
ATOM 556 N N . ILE A 1 71 ? 32.894 -21.085 -20.906 1.00 44.19 71 ILE A N 1
ATOM 557 C CA . ILE A 1 71 ? 34.249 -21.632 -20.725 1.00 44.19 71 ILE A CA 1
ATOM 558 C C . ILE A 1 71 ? 34.439 -22.726 -21.772 1.00 44.19 71 ILE A C 1
ATOM 560 O O . ILE A 1 71 ? 34.072 -23.874 -21.530 1.00 44.19 71 ILE A O 1
ATOM 564 N N . VAL A 1 72 ? 35.023 -22.345 -22.911 1.00 48.00 72 VAL A N 1
ATOM 565 C CA . VAL A 1 72 ? 36.028 -23.132 -23.644 1.00 48.00 72 VAL A CA 1
ATOM 566 C C . VAL A 1 72 ? 36.986 -22.170 -24.336 1.00 48.00 72 VAL A C 1
ATOM 568 O O . VAL A 1 72 ? 36.485 -21.201 -24.948 1.00 48.00 72 VAL A O 1
#

Radius of gyration: 17.22 Å; chains: 1; bounding box: 47×33×36 Å

Organism: Panicum miliaceum (NCBI:txid4540)

pLDDT: mean 84.91, std 17.41, range [43.5, 97.88]